Protein AF-A0A1Z4M3C6-F1 (afdb_monomer)

Secondary structure (DSSP, 8-state):
---TTGGGG------PPPP------HHHHHHHHHHHHHTTS-HHHHHHHHHHHHHHHHHHTT----S---SSSSS------

Solvent-accessible surface area (backbone atoms only — not comparable to full-atom values): 5568 Å² total; per-residue (Å²): 129,86,63,77,70,66,71,74,67,64,76,73,71,79,85,68,86,80,88,80,89,86,90,75,59,66,74,58,49,54,57,47,39,55,52,15,55,77,70,75,46,61,45,68,58,49,50,52,52,50,55,52,49,53,52,52,52,29,51,75,70,69,66,64,77,71,102,69,86,79,88,82,80,84,84,82,85,78,81,89,131

Foldseek 3Di:
DDDPVVVVPPPPVVPDDDDDDDDDDPVVLVVLCVVCVVVVHDSVVSVVVVVVVVCVVCVVVVNDDDPDDDPPPPPDPDDDD

Nearest PDB structures (foldseek):
  5x3t-assembly1_G  TM=6.333E-01  e=8.760E-01  Mycobacterium tuberculosis H37Rv
  7d0j-assembly1_H  TM=3.352E-01  e=8.315E+00  Chlamydomonas reinhardtii
  6vsk-assembly1_A  TM=2.375E-01  e=6.734E+00  Homo sapiens

Organism: NCBI:txid1973488

Radius of gyration: 20.48 Å; Cα contacts (8 Å, |Δi|>4): 16; chains: 1; bounding box: 29×44×64 Å

Mean predicted aligned error: 12.92 Å

InterPro domains:
  IPR012869 CopG-like ribbon-helix-helix domain [PF07878] (17-59)

Sequence (81 aa):
MYDRSDIQNIQIEDNVSKRVNLTIPDVVYEELEAWAEYQGRPTANLAAYLVESAIREAKEKGEYRTLRKKHDENHNKNPSS

pLDDT: mean 78.88, std 20.57, range [43.81, 98.69]

Structure (mmCIF, N/CA/C/O backbone):
data_AF-A0A1Z4M3C6-F1
#
_entry.id   AF-A0A1Z4M3C6-F1
#
loop_
_atom_site.group_PDB
_atom_site.id
_atom_site.type_symbol
_atom_site.label_atom_id
_atom_site.label_alt_id
_atom_site.label_comp_id
_atom_site.label_asym_id
_atom_site.label_entity_id
_atom_site.label_seq_id
_atom_site.pdbx_PDB_ins_code
_atom_site.Cartn_x
_atom_site.Cartn_y
_atom_site.Cartn_z
_atom_site.occupancy
_atom_site.B_iso_or_equiv
_atom_site.auth_seq_id
_atom_site.auth_comp_id
_atom_site.auth_asym_id
_atom_site.auth_atom_id
_atom_site.pdbx_PDB_model_num
ATOM 1 N N . MET A 1 1 ? 5.640 31.380 35.952 1.00 48.84 1 MET A N 1
ATOM 2 C CA . MET A 1 1 ? 6.930 30.912 35.406 1.00 48.84 1 MET A CA 1
ATOM 3 C C . MET A 1 1 ? 6.703 29.448 35.096 1.00 48.84 1 MET A C 1
ATOM 5 O O . MET A 1 1 ? 6.437 28.718 36.037 1.00 48.84 1 MET A O 1
ATOM 9 N N . TYR A 1 2 ? 6.593 29.067 33.821 1.00 44.53 2 TYR A N 1
ATOM 10 C CA . TYR A 1 2 ? 6.319 27.669 33.473 1.00 44.53 2 TYR A CA 1
ATOM 11 C C . TYR A 1 2 ? 7.464 26.798 33.981 1.00 44.53 2 TYR A C 1
ATOM 13 O O . TYR A 1 2 ? 8.634 27.160 33.812 1.00 44.53 2 TYR A O 1
ATOM 21 N N . ASP A 1 3 ? 7.106 25.714 34.659 1.00 58.72 3 ASP A N 1
ATOM 22 C CA . ASP A 1 3 ? 8.061 24.757 35.178 1.00 58.72 3 ASP A CA 1
ATOM 23 C C . ASP A 1 3 ? 8.727 24.039 33.995 1.00 58.72 3 ASP A C 1
ATOM 25 O O . ASP A 1 3 ? 8.067 23.555 33.076 1.00 58.72 3 ASP A O 1
ATOM 29 N N . ARG A 1 4 ? 10.063 23.991 33.987 1.00 58.53 4 ARG A N 1
ATOM 30 C CA . ARG A 1 4 ? 10.831 23.302 32.935 1.00 58.53 4 ARG A CA 1
ATOM 31 C C . ARG A 1 4 ? 10.579 21.789 32.943 1.00 58.53 4 ARG A C 1
ATOM 33 O O . ARG A 1 4 ? 10.913 21.131 31.959 1.00 58.53 4 ARG A O 1
ATOM 40 N N . SER A 1 5 ? 9.988 21.261 34.015 1.00 58.47 5 SER A N 1
ATOM 41 C CA . SER A 1 5 ? 9.563 19.866 34.149 1.00 58.47 5 SER A CA 1
ATOM 42 C C . SER A 1 5 ? 8.448 19.477 33.172 1.00 58.47 5 SER A C 1
ATOM 44 O O . SER A 1 5 ? 8.425 18.339 32.707 1.00 58.47 5 SER A O 1
ATOM 46 N N . ASP A 1 6 ? 7.566 20.413 32.798 1.00 53.62 6 ASP A N 1
ATOM 47 C CA . ASP A 1 6 ? 6.393 20.124 31.953 1.00 53.62 6 ASP A CA 1
ATOM 48 C C . ASP A 1 6 ? 6.776 19.804 30.497 1.00 53.62 6 ASP A C 1
ATOM 50 O O . ASP A 1 6 ? 6.065 19.094 29.789 1.00 53.62 6 ASP A O 1
ATOM 54 N N . ILE A 1 7 ? 7.937 20.289 30.046 1.00 55.97 7 ILE A N 1
ATOM 55 C CA . ILE A 1 7 ? 8.422 20.112 28.668 1.00 55.97 7 ILE A CA 1
ATOM 56 C C . ILE A 1 7 ? 8.976 18.693 28.447 1.00 55.97 7 ILE A C 1
ATOM 58 O O . ILE A 1 7 ? 9.017 18.216 27.315 1.00 55.97 7 ILE A O 1
ATOM 62 N N . GLN A 1 8 ?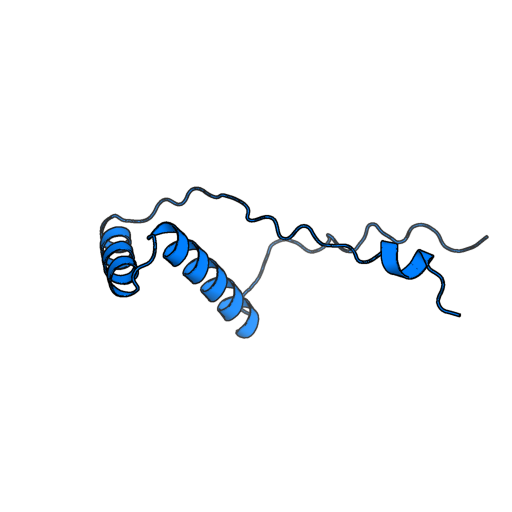 9.365 17.984 29.512 1.00 52.38 8 GLN A N 1
ATOM 63 C CA . GLN A 1 8 ? 9.950 16.641 29.398 1.00 52.38 8 GLN A CA 1
ATOM 64 C C . GLN A 1 8 ? 8.920 15.511 29.319 1.00 52.38 8 GLN A C 1
ATOM 66 O O . GLN A 1 8 ? 9.305 14.369 29.089 1.00 52.38 8 GLN A O 1
ATOM 71 N N . ASN A 1 9 ? 7.627 15.812 29.478 1.00 47.44 9 ASN A N 1
ATOM 72 C CA . ASN A 1 9 ? 6.568 14.801 29.473 1.00 47.44 9 ASN A CA 1
ATOM 73 C C . ASN A 1 9 ? 5.654 14.881 28.245 1.00 47.44 9 ASN A C 1
ATOM 75 O O . ASN A 1 9 ? 4.542 14.350 28.248 1.00 47.44 9 ASN A O 1
ATOM 79 N N . ILE A 1 10 ? 6.138 15.499 27.164 1.00 53.38 10 ILE A N 1
ATOM 80 C CA . ILE A 1 10 ? 5.632 15.177 25.834 1.00 53.38 10 ILE A CA 1
ATOM 81 C C . ILE A 1 10 ? 6.085 13.740 25.590 1.00 53.38 10 ILE A C 1
ATOM 83 O O . ILE A 1 10 ? 7.230 13.497 25.217 1.00 53.38 10 ILE A O 1
ATOM 87 N N . GLN A 1 11 ? 5.196 12.787 25.874 1.00 54.06 11 GLN A N 1
ATOM 88 C CA . GLN A 1 11 ? 5.276 11.436 25.342 1.00 54.06 11 GLN A CA 1
ATOM 89 C C . GLN A 1 11 ? 5.350 11.601 23.822 1.00 54.06 11 GLN A C 1
ATOM 91 O O . GLN A 1 11 ? 4.333 11.736 23.143 1.00 54.06 11 GLN A O 1
ATOM 96 N N . ILE A 1 12 ? 6.568 11.683 23.290 1.00 58.09 12 ILE A N 1
ATOM 97 C CA . ILE A 1 12 ? 6.836 11.352 21.904 1.00 58.09 12 ILE A CA 1
ATOM 98 C C . ILE A 1 12 ? 6.456 9.875 21.864 1.00 58.09 12 ILE A C 1
ATOM 100 O O . ILE A 1 12 ? 7.262 9.017 22.214 1.00 58.09 12 ILE A O 1
ATOM 104 N N . GLU A 1 13 ? 5.187 9.567 21.583 1.00 57.41 1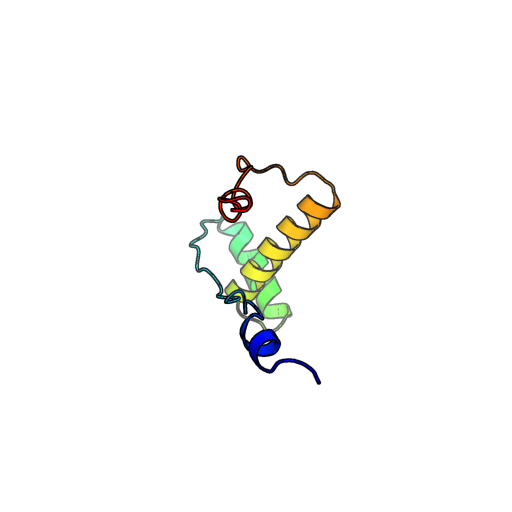3 GLU A N 1
ATOM 105 C CA . GLU A 1 13 ? 4.850 8.235 21.113 1.00 57.41 13 GLU A CA 1
ATOM 106 C C . GLU A 1 13 ? 5.759 8.039 19.912 1.00 57.41 13 GLU A C 1
ATOM 108 O O . GLU A 1 13 ? 5.590 8.707 18.890 1.00 57.41 13 GLU A O 1
ATOM 113 N N . ASP A 1 14 ? 6.800 7.227 20.088 1.00 54.56 14 ASP A N 1
ATOM 114 C CA . ASP A 1 14 ? 7.698 6.835 19.023 1.00 54.56 14 ASP A CA 1
ATOM 115 C C . ASP A 1 14 ? 6.810 6.332 17.882 1.00 54.56 14 ASP A C 1
ATOM 117 O O . ASP A 1 14 ? 6.298 5.210 17.919 1.00 54.56 14 ASP A O 1
ATOM 121 N N . ASN A 1 15 ? 6.573 7.186 16.881 1.00 62.94 15 ASN A N 1
ATOM 122 C CA . ASN A 1 15 ? 5.801 6.877 15.684 1.00 62.94 15 ASN A CA 1
ATOM 123 C C . ASN A 1 15 ? 6.666 5.989 14.783 1.00 62.94 15 ASN A C 1
ATOM 125 O O . ASN A 1 15 ? 7.058 6.346 13.672 1.00 62.94 15 ASN A O 1
ATOM 129 N N . VAL A 1 16 ? 7.076 4.847 15.329 1.00 73.25 16 VAL A N 1
ATOM 130 C CA . VAL A 1 16 ? 7.920 3.880 14.656 1.00 73.25 16 VAL A CA 1
ATOM 131 C C . VAL A 1 16 ? 7.040 3.028 13.765 1.00 73.25 16 VAL A C 1
ATOM 133 O O . VAL A 1 16 ? 6.156 2.299 14.223 1.00 73.25 16 VAL A O 1
ATOM 136 N N . SER A 1 17 ? 7.325 3.074 12.467 1.00 81.94 17 SER A N 1
ATOM 137 C CA . SER A 1 17 ? 6.716 2.169 11.501 1.00 81.94 17 SER A CA 1
ATOM 138 C C . SER A 1 17 ? 6.991 0.720 11.909 1.00 81.94 17 SER A C 1
ATOM 140 O O . SER A 1 17 ? 8.149 0.322 12.080 1.00 81.94 17 SER A O 1
ATOM 142 N N . LYS A 1 18 ? 5.940 -0.090 12.044 1.00 88.31 18 LYS A N 1
ATOM 143 C CA . LYS A 1 18 ? 6.074 -1.543 12.202 1.00 88.31 18 LYS A CA 1
ATOM 144 C C . LYS A 1 18 ? 6.103 -2.193 10.822 1.00 88.31 18 LYS A C 1
ATOM 146 O O . LYS A 1 18 ? 5.318 -1.832 9.950 1.00 88.31 18 LYS A O 1
ATOM 151 N N . ARG A 1 19 ? 7.002 -3.161 10.623 1.00 91.31 19 ARG A N 1
ATOM 152 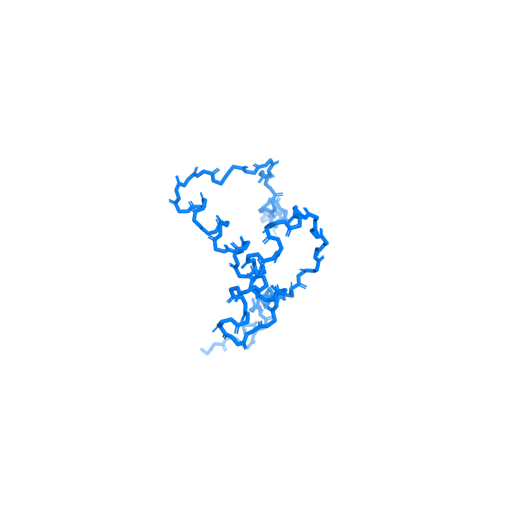C CA . ARG A 1 19 ? 7.050 -3.964 9.395 1.00 91.31 19 ARG A CA 1
ATOM 153 C C . ARG A 1 19 ? 6.151 -5.184 9.551 1.00 91.31 19 ARG A C 1
ATOM 155 O O . ARG A 1 19 ? 6.255 -5.904 10.540 1.00 91.31 19 ARG A O 1
ATOM 162 N N . VAL A 1 20 ? 5.317 -5.420 8.549 1.00 91.06 20 VAL A N 1
ATOM 163 C CA . VAL A 1 20 ? 4.500 -6.627 8.408 1.00 91.06 20 VAL A CA 1
ATOM 164 C C . VAL A 1 20 ? 4.803 -7.271 7.059 1.00 91.06 20 VAL A C 1
ATOM 166 O O . VAL A 1 20 ? 5.159 -6.571 6.112 1.00 91.06 20 VAL A O 1
ATOM 169 N N . ASN A 1 21 ? 4.673 -8.593 6.977 1.00 93.81 21 ASN A N 1
ATOM 170 C CA . ASN A 1 21 ? 4.687 -9.313 5.707 1.00 93.81 21 ASN A CA 1
ATOM 171 C C . ASN A 1 21 ? 3.236 -9.600 5.318 1.00 93.81 21 ASN A C 1
ATOM 173 O O . ASN A 1 21 ? 2.463 -10.076 6.149 1.00 93.81 21 ASN A O 1
ATOM 177 N N . LEU A 1 22 ? 2.874 -9.292 4.076 1.00 91.00 22 LEU A N 1
ATOM 178 C CA . LEU A 1 22 ? 1.541 -9.511 3.525 1.00 91.00 22 LEU A CA 1
ATOM 179 C C . LEU A 1 22 ? 1.649 -10.512 2.377 1.00 91.00 22 LEU A C 1
ATOM 181 O O . LEU A 1 22 ? 2.596 -10.456 1.595 1.00 91.00 22 LEU A O 1
ATOM 185 N N . THR A 1 23 ? 0.670 -11.400 2.268 1.00 95.88 23 THR A N 1
ATOM 186 C CA . THR A 1 23 ? 0.507 -12.284 1.112 1.00 95.88 23 THR A CA 1
ATOM 187 C C . THR A 1 23 ? -0.788 -11.885 0.425 1.00 95.88 23 THR A C 1
ATOM 189 O O . THR A 1 23 ? -1.843 -11.883 1.059 1.00 95.88 23 THR A O 1
ATOM 192 N N . ILE A 1 24 ? -0.697 -11.508 -0.846 1.00 95.56 24 ILE A N 1
ATOM 193 C CA . ILE A 1 24 ? -1.829 -11.089 -1.677 1.00 95.56 24 ILE A CA 1
ATOM 194 C C . ILE A 1 24 ? -1.816 -11.890 -2.985 1.00 95.56 24 ILE A C 1
ATOM 196 O O . ILE A 1 24 ? -0.755 -12.393 -3.353 1.00 95.56 24 ILE A O 1
ATOM 200 N N . PRO A 1 25 ? -2.960 -12.044 -3.674 1.00 98.31 25 PRO A N 1
ATOM 201 C CA . PRO A 1 25 ? -2.997 -12.699 -4.980 1.00 98.31 25 PRO A CA 1
ATOM 202 C C . PRO A 1 25 ? -2.153 -11.950 -6.018 1.00 98.31 25 PRO A C 1
ATOM 204 O O . PRO A 1 25 ? -2.148 -10.719 -6.012 1.00 98.31 25 PRO A O 1
ATOM 207 N N . ASP A 1 26 ? -1.532 -12.680 -6.946 1.00 98.00 26 ASP A N 1
ATOM 208 C CA . ASP A 1 26 ? -0.654 -12.113 -7.985 1.00 98.00 26 ASP A CA 1
ATOM 209 C C . ASP A 1 26 ? -1.344 -11.003 -8.788 1.00 98.00 26 ASP A C 1
ATOM 211 O O . ASP A 1 26 ? -0.810 -9.907 -8.909 1.00 98.00 26 ASP A O 1
ATOM 215 N N . VAL A 1 27 ? -2.593 -11.231 -9.209 1.00 98.19 27 VAL A N 1
ATOM 216 C CA . VAL A 1 27 ? -3.395 -10.240 -9.954 1.00 98.19 27 VAL A CA 1
ATOM 217 C C . VAL A 1 27 ? -3.552 -8.927 -9.174 1.00 98.19 27 VAL A C 1
ATOM 219 O O . VAL A 1 27 ? -3.562 -7.848 -9.751 1.00 98.19 27 VAL A O 1
ATOM 222 N N . VAL A 1 28 ? -3.651 -8.992 -7.843 1.00 97.81 28 VAL A N 1
ATOM 223 C CA . VAL A 1 28 ? -3.746 -7.787 -7.002 1.00 97.81 28 VAL A CA 1
ATOM 224 C C . VAL A 1 28 ? -2.389 -7.093 -6.896 1.00 97.81 28 VAL A C 1
ATOM 226 O O . VAL A 1 28 ? -2.336 -5.866 -6.833 1.00 97.81 28 VAL A O 1
ATOM 229 N N . TYR A 1 29 ? -1.296 -7.859 -6.862 1.00 98.06 29 TYR A N 1
ATOM 230 C CA . TYR A 1 29 ? 0.052 -7.301 -6.846 1.00 98.06 29 TYR A CA 1
ATOM 231 C C . TYR A 1 29 ? 0.380 -6.568 -8.151 1.00 98.06 29 TYR A C 1
ATOM 233 O O . TYR A 1 29 ? 0.909 -5.464 -8.084 1.00 98.06 29 TYR A O 1
ATOM 241 N N . GLU A 1 30 ? 0.019 -7.127 -9.307 1.00 98.44 30 GLU A N 1
ATOM 242 C CA . GLU A 1 30 ? 0.239 -6.501 -10.620 1.00 98.44 30 GLU A CA 1
ATOM 243 C C . GLU A 1 30 ? -0.460 -5.135 -10.725 1.00 98.44 30 GLU A C 1
ATOM 245 O O . GLU A 1 30 ? 0.167 -4.131 -11.063 1.00 98.44 30 GLU A O 1
ATOM 250 N N . GLU A 1 31 ? -1.738 -5.061 -10.339 1.00 98.50 31 GLU A N 1
ATOM 251 C CA . GLU A 1 31 ? -2.501 -3.804 -10.312 1.00 98.50 31 GLU A CA 1
ATOM 252 C C . GLU A 1 31 ? -1.900 -2.785 -9.327 1.00 98.50 31 GLU A C 1
ATOM 254 O O . GLU A 1 31 ? -1.819 -1.584 -9.601 1.00 98.50 31 GLU A O 1
ATOM 259 N N . LEU A 1 32 ? -1.444 -3.263 -8.165 1.00 98.31 32 LEU A N 1
ATOM 260 C CA . LEU A 1 32 ? -0.787 -2.433 -7.161 1.00 98.31 32 LEU A CA 1
ATOM 261 C C . LEU A 1 32 ? 0.550 -1.877 -7.673 1.00 98.31 32 LEU A C 1
ATOM 263 O O . LEU A 1 32 ? 0.856 -0.711 -7.430 1.00 98.31 32 LEU A O 1
ATOM 267 N N . GLU A 1 33 ? 1.348 -2.692 -8.358 1.00 98.50 33 GLU A N 1
ATOM 268 C CA . GLU A 1 33 ? 2.634 -2.296 -8.931 1.00 98.50 33 GLU A CA 1
ATOM 269 C C . GLU A 1 33 ? 2.449 -1.254 -10.035 1.00 98.50 33 GLU A C 1
ATOM 271 O O . GLU A 1 33 ? 3.043 -0.176 -9.950 1.00 98.50 33 GLU A O 1
ATOM 276 N N . ALA A 1 34 ? 1.548 -1.507 -10.988 1.00 98.69 34 ALA A N 1
ATOM 277 C CA . ALA A 1 34 ? 1.229 -0.566 -12.059 1.00 98.69 34 ALA A CA 1
ATOM 278 C C . ALA A 1 34 ? 0.752 0.788 -11.506 1.00 98.69 34 ALA A C 1
ATOM 280 O O . ALA A 1 34 ? 1.154 1.857 -11.976 1.00 98.69 34 ALA A O 1
ATOM 281 N N . TRP A 1 35 ? -0.073 0.769 -10.454 1.00 98.69 35 TRP A N 1
ATOM 282 C CA . TRP A 1 35 ? -0.534 2.003 -9.825 1.00 98.69 35 TRP A CA 1
ATOM 283 C C . TRP A 1 35 ? 0.580 2.737 -9.064 1.00 98.69 35 TRP A C 1
ATOM 285 O O . TRP A 1 35 ? 0.620 3.971 -9.065 1.00 98.69 35 TRP A O 1
ATOM 295 N N . ALA A 1 36 ? 1.498 2.009 -8.426 1.00 98.56 36 ALA A N 1
ATOM 296 C CA . ALA A 1 36 ? 2.646 2.602 -7.745 1.00 98.56 36 ALA A CA 1
ATOM 297 C C . ALA A 1 36 ? 3.607 3.266 -8.740 1.00 98.56 36 ALA A C 1
ATOM 299 O O . ALA A 1 36 ? 4.046 4.396 -8.504 1.00 98.56 36 ALA A O 1
ATOM 300 N N . GLU A 1 37 ? 3.864 2.597 -9.866 1.00 98.56 37 GLU A N 1
ATOM 301 C CA . GLU A 1 37 ? 4.670 3.110 -10.972 1.00 98.56 37 GLU A CA 1
ATOM 302 C C . GLU A 1 37 ? 4.065 4.394 -11.545 1.00 98.56 37 GLU A C 1
ATOM 304 O O . G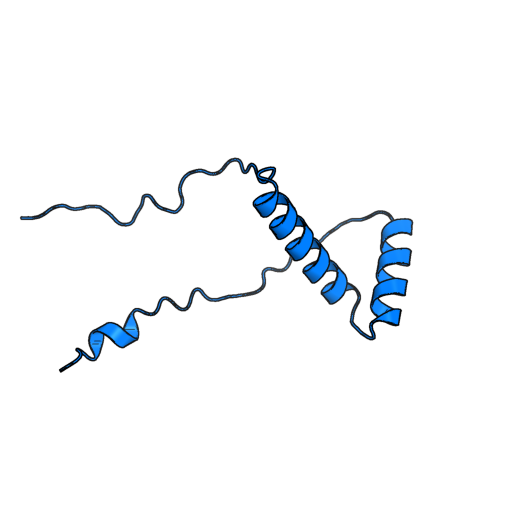LU A 1 37 ? 4.762 5.405 -11.644 1.00 98.56 37 GLU A O 1
ATOM 309 N N . TYR A 1 38 ? 2.753 4.407 -11.804 1.00 98.62 38 TYR A N 1
ATOM 310 C CA . TYR A 1 38 ? 2.044 5.607 -12.257 1.00 98.62 38 TYR A CA 1
ATOM 311 C C . TYR A 1 38 ? 2.212 6.801 -11.298 1.00 98.62 38 TYR A C 1
ATOM 313 O O . TYR A 1 38 ? 2.298 7.948 -11.733 1.00 98.62 38 TYR A O 1
ATOM 321 N N . GLN A 1 39 ? 2.288 6.549 -9.988 1.00 98.12 39 GLN A N 1
ATOM 322 C CA . GLN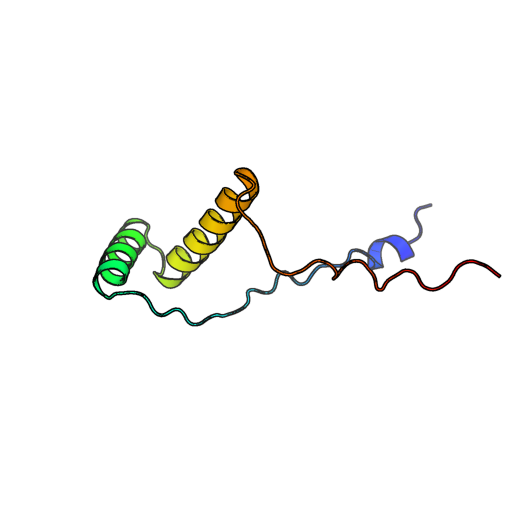 A 1 39 ? 2.512 7.589 -8.977 1.00 98.12 39 GLN A CA 1
ATOM 323 C C . GLN A 1 39 ? 3.993 7.921 -8.734 1.00 98.12 39 GLN A C 1
ATOM 325 O O . GLN A 1 39 ? 4.288 8.805 -7.928 1.00 98.12 39 GLN A O 1
ATOM 330 N N . GLY A 1 40 ? 4.926 7.211 -9.374 1.00 98.25 40 GLY A N 1
ATOM 331 C CA . GLY A 1 40 ? 6.362 7.393 -9.176 1.00 98.25 40 GLY A CA 1
ATOM 332 C C . GLY A 1 40 ? 6.834 7.029 -7.766 1.00 98.25 40 GLY A C 1
ATOM 333 O O . GLY A 1 40 ? 7.716 7.699 -7.223 1.00 98.25 40 GLY A O 1
ATOM 334 N N . ARG A 1 41 ? 6.241 6.002 -7.137 1.00 98.06 41 ARG A N 1
ATOM 335 C CA . ARG A 1 41 ? 6.586 5.585 -5.765 1.00 98.06 41 ARG A CA 1
ATOM 336 C C . ARG A 1 41 ? 6.788 4.072 -5.635 1.00 98.06 41 ARG A C 1
ATOM 338 O O . ARG A 1 41 ? 6.202 3.320 -6.402 1.00 98.06 41 ARG A O 1
ATOM 345 N N . PRO A 1 42 ? 7.552 3.593 -4.633 1.00 98.31 42 PRO A N 1
ATOM 346 C CA . PRO A 1 42 ? 7.702 2.158 -4.395 1.00 98.31 42 PRO A CA 1
ATOM 347 C C . PRO A 1 42 ? 6.368 1.466 -4.083 1.00 98.31 42 PRO A C 1
ATOM 349 O O . PRO A 1 42 ? 5.575 1.977 -3.285 1.00 98.31 42 PRO A O 1
ATOM 352 N N . THR A 1 43 ? 6.169 0.255 -4.608 1.00 97.88 43 THR A N 1
ATOM 353 C CA . THR A 1 43 ? 4.966 -0.573 -4.391 1.00 97.88 43 THR A CA 1
ATOM 354 C C . THR A 1 43 ? 4.652 -0.770 -2.907 1.00 97.88 43 THR A C 1
ATOM 356 O O . THR A 1 43 ? 3.511 -0.611 -2.478 1.00 97.88 43 THR A O 1
ATOM 359 N N . ALA A 1 44 ? 5.676 -1.009 -2.078 1.00 95.94 44 ALA A N 1
ATOM 360 C CA . ALA A 1 44 ? 5.517 -1.158 -0.629 1.00 95.94 44 ALA A CA 1
ATOM 361 C C . ALA A 1 44 ? 4.976 0.111 0.058 1.00 95.94 44 ALA A C 1
ATOM 363 O O . ALA A 1 44 ? 4.185 0.016 0.996 1.00 95.94 44 ALA A O 1
ATOM 364 N N . ASN A 1 45 ? 5.357 1.299 -0.425 1.00 96.31 45 ASN A N 1
ATOM 365 C CA . ASN A 1 45 ? 4.846 2.560 0.113 1.00 96.31 45 ASN A CA 1
ATOM 366 C C . ASN A 1 45 ? 3.379 2.758 -0.279 1.00 96.31 45 ASN A C 1
ATOM 368 O O . ASN A 1 45 ? 2.588 3.228 0.540 1.00 96.31 45 ASN A O 1
ATOM 372 N N . LEU A 1 46 ? 2.994 2.367 -1.504 1.00 97.81 46 LEU A N 1
ATOM 373 C CA . LEU A 1 46 ? 1.586 2.363 -1.895 1.00 97.81 46 LEU A CA 1
ATOM 374 C C . LEU A 1 46 ? 0.771 1.403 -1.033 1.00 97.81 46 LEU A C 1
ATOM 376 O O . LEU A 1 46 ? -0.248 1.822 -0.491 1.00 97.81 46 LEU A O 1
ATOM 380 N N . ALA A 1 47 ? 1.254 0.179 -0.833 1.00 96.94 47 ALA A N 1
ATOM 381 C CA . ALA A 1 47 ? 0.605 -0.804 0.027 1.00 96.94 47 ALA A CA 1
ATOM 382 C C . ALA A 1 47 ? 0.375 -0.264 1.448 1.00 96.94 47 ALA A C 1
ATOM 384 O O . ALA A 1 47 ? -0.740 -0.329 1.962 1.00 96.94 47 ALA A O 1
ATOM 385 N N . ALA A 1 48 ? 1.410 0.319 2.064 1.00 95.56 48 ALA A N 1
ATOM 386 C CA . ALA A 1 48 ? 1.322 0.883 3.409 1.00 95.56 48 ALA A CA 1
ATOM 387 C C . ALA A 1 48 ? 0.254 1.986 3.506 1.00 95.56 48 ALA A C 1
ATOM 389 O O . ALA A 1 48 ? -0.588 1.956 4.404 1.00 95.56 48 ALA A O 1
ATOM 390 N N . TYR A 1 49 ? 0.241 2.910 2.541 1.00 96.06 49 TYR A N 1
ATOM 391 C CA . TYR A 1 49 ? -0.755 3.980 2.476 1.00 96.06 49 TYR A CA 1
ATOM 392 C C . TYR A 1 49 ? -2.188 3.451 2.314 1.00 96.06 49 TYR A C 1
ATOM 394 O O . TYR A 1 49 ? -3.115 3.972 2.939 1.00 96.06 49 TYR A O 1
ATOM 402 N N . LEU A 1 50 ? -2.389 2.425 1.481 1.00 96.94 50 LEU A N 1
ATOM 403 C CA . LEU A 1 50 ? -3.715 1.841 1.260 1.00 96.94 50 LEU A CA 1
ATOM 404 C C . LEU A 1 50 ? -4.233 1.129 2.510 1.00 96.94 50 LEU A C 1
ATOM 406 O O . LEU A 1 50 ? -5.396 1.304 2.865 1.00 96.94 50 LEU A O 1
ATOM 410 N N . VAL A 1 51 ? -3.370 0.397 3.218 1.00 95.50 51 VAL A N 1
ATOM 411 C CA . VAL A 1 51 ? -3.721 -0.239 4.498 1.00 95.50 51 VAL A CA 1
ATOM 412 C C . VAL A 1 51 ? -4.111 0.810 5.543 1.00 95.50 51 VAL A C 1
ATOM 414 O O . VAL A 1 51 ? -5.136 0.662 6.209 1.00 95.50 51 VAL A O 1
ATOM 417 N N . GLU A 1 52 ? -3.338 1.892 5.670 1.00 94.12 52 GLU A N 1
ATOM 418 C CA . GLU A 1 52 ? -3.659 2.994 6.586 1.00 94.12 52 GLU A CA 1
ATOM 419 C C . GLU A 1 52 ? -5.005 3.643 6.235 1.00 94.12 52 GLU A C 1
ATOM 421 O O . GLU A 1 52 ? -5.851 3.854 7.108 1.00 94.12 52 GLU A O 1
ATOM 426 N N . SER A 1 53 ? -5.220 3.918 4.947 1.00 96.06 53 SER A N 1
ATOM 427 C CA . SER A 1 53 ? -6.441 4.553 4.449 1.00 96.06 53 SER A CA 1
ATOM 428 C C . SER A 1 53 ? -7.672 3.682 4.690 1.00 96.06 53 SER A C 1
ATOM 430 O O . SER A 1 53 ? -8.674 4.193 5.182 1.00 96.06 53 SER A O 1
ATOM 432 N N . ALA A 1 54 ? -7.579 2.371 4.451 1.00 95.12 54 ALA A N 1
ATOM 433 C CA . ALA A 1 54 ? -8.665 1.429 4.714 1.00 95.12 54 ALA A CA 1
ATOM 434 C C . ALA A 1 54 ? -9.024 1.355 6.209 1.00 95.12 54 ALA A C 1
ATOM 436 O O . ALA A 1 54 ? -10.200 1.319 6.570 1.00 95.12 54 ALA A O 1
ATOM 437 N N . ILE A 1 55 ? -8.028 1.383 7.104 1.00 94.19 55 ILE A N 1
ATOM 438 C CA . ILE A 1 55 ? -8.270 1.430 8.556 1.00 94.19 55 ILE A CA 1
ATOM 439 C C . ILE A 1 55 ? -8.946 2.747 8.955 1.00 94.19 55 ILE A C 1
ATOM 441 O O . ILE A 1 55 ? -9.867 2.734 9.774 1.00 94.19 55 ILE A O 1
ATOM 445 N N . ARG A 1 56 ? -8.491 3.881 8.408 1.00 94.25 56 ARG A N 1
ATOM 446 C CA . ARG A 1 56 ? -9.093 5.198 8.662 1.00 94.25 56 ARG A CA 1
ATOM 447 C C . ARG A 1 56 ? -10.556 5.225 8.217 1.00 94.25 56 ARG A C 1
ATOM 449 O O . ARG A 1 56 ? -11.414 5.569 9.022 1.00 94.25 56 ARG A O 1
ATOM 456 N N . GLU A 1 57 ? -10.843 4.757 7.008 1.00 95.69 57 GLU A N 1
ATOM 457 C CA . GLU A 1 57 ? -12.204 4.667 6.473 1.00 95.69 57 GLU A CA 1
ATOM 458 C C . GLU A 1 57 ? -13.101 3.756 7.329 1.00 95.69 57 GLU A C 1
ATOM 460 O O . GLU A 1 57 ? -14.220 4.130 7.681 1.00 95.69 57 GLU A O 1
ATOM 465 N N . ALA A 1 58 ? -12.602 2.589 7.751 1.00 93.06 58 ALA A N 1
ATOM 466 C CA . ALA A 1 58 ? -13.347 1.689 8.632 1.00 93.06 58 ALA A CA 1
ATOM 467 C C . ALA A 1 58 ? -13.675 2.335 9.992 1.00 93.06 58 ALA A C 1
ATOM 469 O O . ALA A 1 58 ? -14.741 2.085 10.562 1.00 93.06 58 ALA A O 1
ATOM 470 N N . LYS A 1 59 ? -12.773 3.169 10.533 1.00 91.75 59 LYS A N 1
ATOM 471 C CA . LYS A 1 59 ? -13.024 3.935 11.766 1.00 91.75 59 LYS A CA 1
ATOM 472 C C . LYS A 1 59 ? -14.092 5.001 11.548 1.00 91.75 59 LYS A C 1
ATOM 474 O O . LYS A 1 59 ? -15.001 5.105 12.366 1.00 91.75 59 LYS A O 1
ATOM 479 N N . GLU A 1 60 ? -14.006 5.747 10.450 1.00 93.38 60 GLU A N 1
ATOM 480 C CA . GLU A 1 60 ? -14.969 6.797 10.091 1.00 93.38 60 GLU A CA 1
ATOM 481 C C . GLU A 1 60 ? -16.384 6.237 9.888 1.00 93.38 60 GLU A C 1
ATOM 483 O O . GLU A 1 60 ? -17.357 6.847 10.327 1.00 93.38 60 GLU A O 1
ATOM 488 N N . LYS A 1 61 ? -16.507 5.037 9.310 1.00 92.88 61 LYS A N 1
ATOM 489 C CA . LYS A 1 61 ? -17.791 4.338 9.128 1.00 92.88 61 LYS A CA 1
ATOM 490 C C . LYS A 1 61 ? -18.315 3.635 10.387 1.00 92.88 61 LYS A C 1
ATOM 492 O O . LYS A 1 61 ? -19.424 3.109 10.377 1.00 92.88 61 LYS A O 1
ATOM 497 N N . GLY A 1 62 ? -17.534 3.582 11.469 1.00 88.44 62 GLY A N 1
ATOM 498 C CA . GLY A 1 62 ? -17.886 2.824 12.678 1.00 88.44 62 GLY A CA 1
ATOM 499 C C . GLY A 1 62 ? -17.836 1.296 12.505 1.00 88.44 62 GLY A C 1
ATOM 500 O O . GLY A 1 62 ? -18.365 0.554 13.335 1.00 88.44 62 GLY A O 1
ATOM 501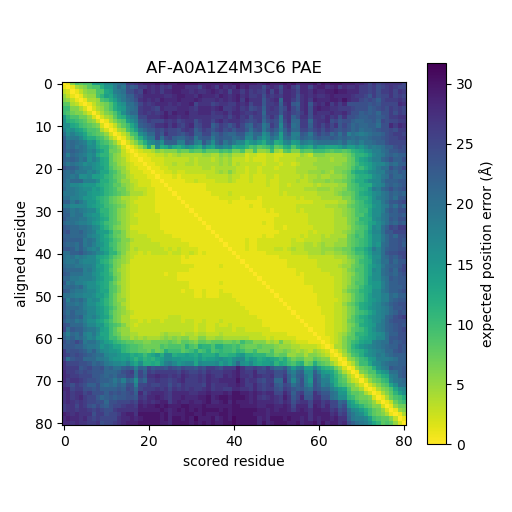 N N . GLU A 1 63 ? -17.195 0.810 11.441 1.00 86.56 63 GLU A N 1
ATOM 502 C CA . GLU A 1 63 ? -17.022 -0.615 11.122 1.00 86.56 63 GLU A CA 1
ATOM 503 C C . GLU A 1 63 ? -15.789 -1.218 11.809 1.00 86.56 63 GLU A C 1
ATOM 505 O O . GLU A 1 63 ? -15.664 -2.438 11.936 1.00 86.56 63 GLU A O 1
ATOM 510 N N . TYR A 1 64 ? -14.885 -0.369 12.299 1.00 83.69 64 TYR A N 1
ATOM 511 C CA . TYR A 1 64 ? -13.675 -0.782 12.994 1.00 83.69 64 TYR A CA 1
ATOM 512 C C . TYR A 1 64 ? -13.988 -1.386 14.374 1.00 83.69 64 TYR A C 1
ATOM 514 O O . TYR A 1 64 ? -14.016 -0.698 15.396 1.00 83.69 64 TYR A O 1
ATOM 522 N N . ARG A 1 65 ? -14.220 -2.703 14.409 1.00 79.38 65 ARG A N 1
ATOM 523 C CA . ARG A 1 65 ? -14.421 -3.489 15.635 1.00 79.38 65 ARG A CA 1
ATOM 524 C C . ARG A 1 65 ? -13.192 -4.349 15.908 1.00 79.38 65 ARG A C 1
ATOM 526 O O . ARG A 1 65 ? -12.905 -5.279 15.163 1.00 79.38 65 ARG A O 1
ATOM 533 N N . THR A 1 66 ? -12.475 -4.070 16.993 1.00 77.19 66 THR A N 1
ATOM 534 C CA . THR A 1 66 ? -11.315 -4.866 17.424 1.00 77.19 66 THR A CA 1
ATOM 535 C C . THR A 1 66 ? -11.633 -5.647 18.699 1.00 77.19 66 THR A C 1
ATOM 537 O O . THR A 1 66 ? -12.419 -5.207 19.537 1.00 77.19 66 THR A O 1
ATOM 540 N N . LEU A 1 67 ? -10.994 -6.806 18.888 1.00 65.44 67 LEU A N 1
ATOM 541 C CA . LEU A 1 67 ? -11.126 -7.625 20.104 1.00 65.44 67 LEU A CA 1
ATOM 542 C C . LEU A 1 67 ? -10.360 -7.062 21.320 1.00 65.44 67 LEU A C 1
ATOM 544 O O . LEU A 1 67 ? -10.052 -7.806 22.249 1.00 65.44 67 LEU A O 1
ATOM 548 N N . ARG A 1 68 ? -10.048 -5.759 21.370 1.00 54.12 68 ARG A N 1
ATOM 549 C CA . ARG A 1 68 ? -9.315 -5.182 22.506 1.00 54.12 68 ARG A CA 1
ATOM 550 C C . ARG A 1 68 ? -9.951 -3.904 23.047 1.00 54.12 68 ARG A C 1
ATOM 552 O O . ARG A 1 68 ? -9.727 -2.812 22.542 1.00 54.12 68 ARG A O 1
ATOM 559 N N . LYS A 1 69 ? -10.661 -4.064 24.170 1.00 51.53 69 LYS A N 1
ATOM 560 C CA . LYS A 1 69 ? -10.625 -3.097 25.277 1.00 51.53 69 LYS A CA 1
ATOM 561 C C . LYS A 1 69 ? -9.328 -3.307 26.080 1.00 51.53 69 LYS A C 1
ATOM 563 O O . LYS A 1 69 ? -8.905 -4.449 26.254 1.00 51.53 69 LYS A O 1
ATOM 568 N N . LYS A 1 70 ? -8.801 -2.206 26.633 1.00 49.94 70 LYS A N 1
ATOM 569 C CA . LYS A 1 70 ? -7.707 -2.063 27.622 1.00 49.94 70 LYS A CA 1
ATOM 570 C C . LYS A 1 70 ? -6.264 -2.073 27.089 1.00 49.94 70 LYS A C 1
ATOM 572 O O . LYS A 1 70 ? -5.546 -3.061 27.218 1.00 49.94 70 LYS A O 1
ATOM 577 N N . HIS A 1 71 ? -5.802 -0.914 26.619 1.00 45.56 71 HIS A N 1
ATOM 578 C CA . HIS A 1 71 ? -4.461 -0.436 26.996 1.00 45.56 71 HIS A CA 1
ATOM 579 C C . HIS A 1 71 ? -4.500 0.813 27.904 1.00 45.56 71 HIS A C 1
ATOM 581 O O . HIS A 1 71 ? -3.450 1.253 28.3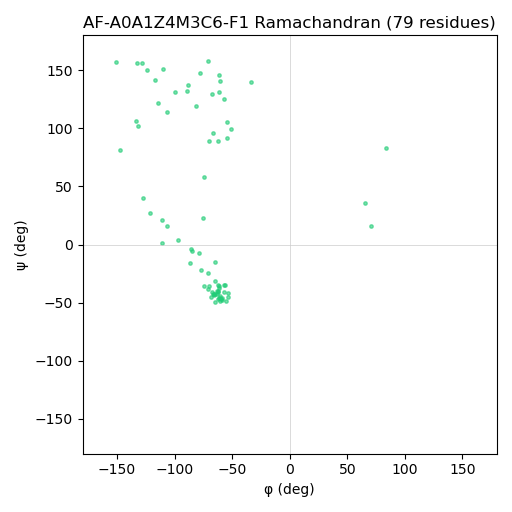55 1.00 45.56 71 HIS A O 1
ATOM 587 N N . ASP A 1 72 ? -5.696 1.302 28.269 1.00 52.12 72 ASP A N 1
ATOM 588 C CA . ASP A 1 72 ? -5.876 2.538 29.056 1.00 52.12 72 ASP A CA 1
ATOM 589 C C . ASP A 1 72 ? -6.065 2.323 30.575 1.00 52.12 72 ASP A C 1
ATOM 591 O O . ASP A 1 72 ? -6.293 3.276 31.310 1.00 52.12 72 ASP A O 1
ATOM 595 N N . GLU A 1 73 ? -5.980 1.092 31.096 1.00 47.97 73 GLU A N 1
ATOM 596 C CA . GLU A 1 73 ? -6.335 0.797 32.503 1.00 47.97 73 GLU A CA 1
ATOM 597 C C . GLU A 1 73 ? -5.156 0.517 33.459 1.00 47.97 73 GLU A C 1
ATOM 599 O O . GLU A 1 73 ? -5.372 0.019 34.560 1.00 47.97 73 GLU A O 1
ATOM 604 N N . ASN A 1 74 ? -3.908 0.847 33.109 1.00 49.75 74 ASN A N 1
ATOM 605 C CA . ASN A 1 74 ? -2.764 0.599 34.007 1.00 49.75 74 ASN A CA 1
ATOM 606 C C . ASN A 1 74 ? -1.944 1.840 34.397 1.00 49.75 74 ASN A C 1
ATOM 608 O O . ASN A 1 74 ? -0.778 1.697 34.749 1.00 49.75 74 ASN A O 1
ATOM 612 N N . HIS A 1 75 ? -2.537 3.041 34.402 1.00 50.97 75 HIS A N 1
ATOM 613 C CA . HIS A 1 75 ? -1.938 4.251 35.003 1.00 50.97 75 HIS A CA 1
ATOM 614 C C . HIS A 1 75 ? -2.882 4.959 35.999 1.00 50.97 75 HIS A C 1
ATOM 616 O O . HIS A 1 75 ? -2.937 6.181 36.064 1.00 50.97 75 HIS A O 1
ATOM 622 N N . ASN A 1 76 ? -3.621 4.200 36.818 1.00 53.50 76 ASN A N 1
ATOM 623 C CA . ASN A 1 76 ? -4.160 4.746 38.070 1.00 53.50 76 ASN A CA 1
ATOM 624 C C . ASN A 1 76 ? -4.256 3.683 39.181 1.00 53.50 76 ASN A C 1
ATOM 626 O O . ASN A 1 76 ? -5.304 3.092 39.434 1.00 53.50 76 ASN A O 1
ATOM 630 N N . LYS A 1 77 ? -3.120 3.432 39.832 1.00 51.06 77 LYS A N 1
ATOM 631 C CA . LYS A 1 77 ? -3.013 2.951 41.218 1.00 51.06 77 LYS A CA 1
ATOM 632 C C . LYS A 1 77 ? -1.942 3.865 41.833 1.00 51.06 77 LYS A C 1
ATOM 634 O O . LYS A 1 77 ? -0.801 3.785 41.405 1.00 51.06 77 LYS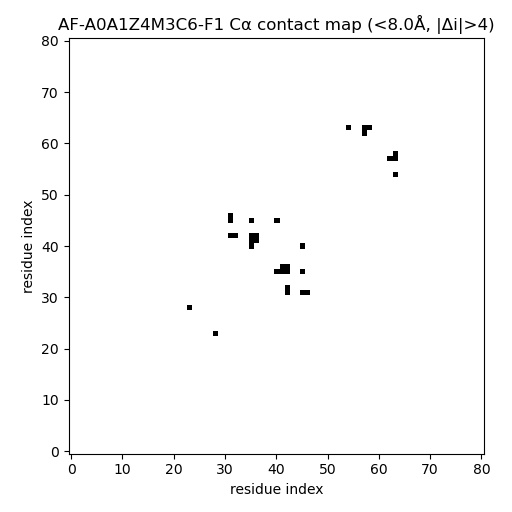 A O 1
ATOM 639 N N . ASN A 1 78 ? -2.224 4.837 42.695 1.00 49.84 78 ASN A N 1
ATOM 640 C CA . ASN A 1 78 ? -3.130 4.826 43.834 1.00 49.84 78 ASN A CA 1
ATOM 641 C C . ASN A 1 78 ? -3.732 6.215 44.134 1.00 49.84 78 ASN A C 1
ATOM 643 O O . ASN A 1 78 ? -3.107 7.232 43.833 1.00 49.84 78 ASN A O 1
ATOM 647 N N . PRO A 1 79 ? -4.895 6.245 44.813 1.00 60.12 79 PRO A N 1
ATOM 648 C CA . PRO A 1 79 ? -5.421 7.424 45.487 1.00 60.12 79 PRO A CA 1
ATOM 649 C C . PRO A 1 79 ? -4.592 7.766 46.738 1.00 60.12 79 PRO A C 1
ATOM 651 O O . PRO A 1 79 ? -3.899 6.916 47.296 1.00 60.12 79 PRO A O 1
ATOM 654 N N . SER A 1 80 ? -4.688 9.032 47.137 1.00 47.78 80 SER A N 1
ATOM 655 C CA . SER A 1 80 ? -4.039 9.702 48.266 1.00 47.78 80 SER A CA 1
ATOM 656 C C . SER A 1 80 ? -3.790 8.864 49.525 1.00 47.78 80 SER A C 1
ATOM 658 O O . SER A 1 80 ? -4.691 8.183 50.015 1.00 47.78 80 SER A O 1
ATOM 660 N N . SER A 1 81 ? -2.620 9.082 50.130 1.00 43.81 81 SER A N 1
ATOM 661 C CA . SER A 1 81 ? -2.506 9.350 5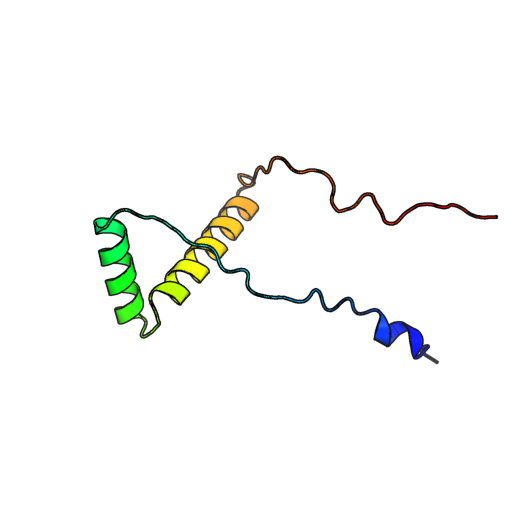1.566 1.00 43.81 81 SER A CA 1
ATOM 662 C C . SER A 1 81 ? -1.382 10.340 51.834 1.00 43.81 81 SER A C 1
ATOM 664 O O . SER A 1 81 ? -0.434 10.384 51.019 1.00 43.81 81 SER A O 1
#